Protein AF-A0A1S1MDX8-F1 (afdb_monomer)

Foldseek 3Di:
DDPVCVLPQDPVLNVLVVVLVVVLLVVLVLCPVVPPVVLVVLVVVLVVLLVVLSPQLSPDPDVVSNVVSVVVNVVSVVVSCVVCVVSVVSVVVSVVSLVVCLVPPPVSVVVSVVSVVVSD

Sequence (120 aa):
MTLEKFQKMEEEELFKFIKNIFDIVKLLGHFARLWEIGKIYRLTNLARKIKAKADIISSAKDNSTKVDSAMEALDLVLEYRRENPKDFEDIFAALENISQDYKKDPQKRQAIKDLLGKID

Mean predicted aligned error: 9.41 Å

Structure (mmCIF, N/CA/C/O backbone):
data_AF-A0A1S1MDX8-F1
#
_entry.id   AF-A0A1S1MDX8-F1
#
loop_
_atom_site.group_PDB
_atom_site.id
_atom_site.type_symbol
_atom_site.label_atom_id
_atom_site.label_alt_id
_atom_site.label_comp_id
_atom_site.label_asym_id
_atom_site.label_entity_id
_atom_site.label_seq_id
_atom_site.pdbx_PDB_ins_code
_atom_site.Cartn_x
_atom_site.Cartn_y
_atom_site.Cartn_z
_atom_site.occupancy
_atom_site.B_iso_or_equiv
_atom_site.auth_seq_id
_atom_site.auth_comp_id
_atom_site.auth_asym_id
_atom_site.auth_atom_id
_atom_site.pdbx_PDB_model_num
ATOM 1 N N . MET A 1 1 ? -8.700 9.846 -6.053 1.00 51.69 1 MET A N 1
ATOM 2 C CA . MET A 1 1 ? -7.299 9.950 -6.517 1.00 51.69 1 MET A CA 1
ATOM 3 C C . MET A 1 1 ? -7.102 8.921 -7.614 1.00 51.69 1 MET A C 1
ATOM 5 O O . MET A 1 1 ? -7.528 7.792 -7.415 1.00 51.69 1 MET A O 1
ATOM 9 N N . THR A 1 2 ? -6.592 9.315 -8.779 1.00 46.81 2 THR A N 1
ATOM 10 C CA . THR A 1 2 ? -6.474 8.447 -9.966 1.00 46.81 2 THR A CA 1
ATOM 11 C C . THR A 1 2 ? -5.104 7.766 -10.017 1.00 46.81 2 THR A C 1
ATOM 13 O O . THR A 1 2 ? -4.139 8.296 -9.468 1.00 46.81 2 THR A O 1
ATOM 16 N N . LEU A 1 3 ? -5.004 6.611 -10.686 1.00 37.00 3 LEU A N 1
ATOM 17 C CA . LEU A 1 3 ? -3.729 5.905 -10.902 1.00 37.00 3 LEU A CA 1
ATOM 18 C C . LEU A 1 3 ? -2.676 6.802 -11.579 1.00 37.00 3 LEU A C 1
ATOM 20 O O . LEU A 1 3 ? -1.510 6.783 -11.195 1.00 37.00 3 LEU A O 1
ATOM 24 N N . GLU A 1 4 ? -3.105 7.656 -12.512 1.00 42.12 4 GLU A N 1
ATOM 25 C CA . GLU A 1 4 ? -2.237 8.639 -13.174 1.00 42.12 4 GLU A CA 1
ATOM 26 C C . GLU A 1 4 ? -1.584 9.633 -12.207 1.00 42.12 4 GLU A C 1
ATOM 28 O O . GLU A 1 4 ? -0.463 10.071 -12.454 1.00 42.12 4 GLU A O 1
ATOM 33 N N . LYS A 1 5 ? -2.260 10.002 -11.108 1.00 51.94 5 LYS A N 1
ATOM 34 C CA . LYS A 1 5 ? -1.679 10.899 -10.097 1.00 51.94 5 LYS A CA 1
ATOM 35 C C . LYS A 1 5 ? -0.576 10.215 -9.292 1.00 51.94 5 LYS A C 1
ATOM 37 O O . LYS A 1 5 ? 0.372 10.88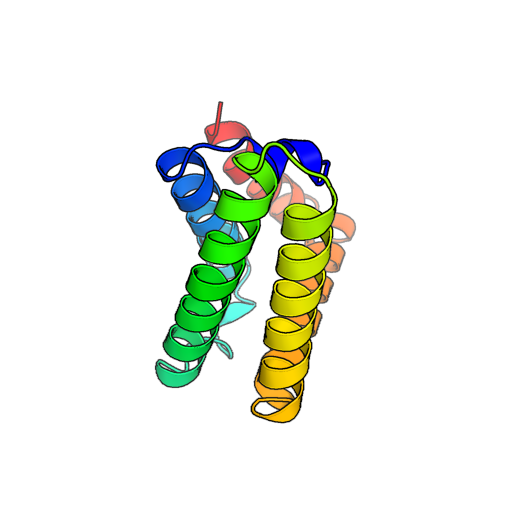4 -8.918 1.00 51.94 5 LYS A O 1
ATOM 42 N N . PHE A 1 6 ? -0.672 8.907 -9.054 1.00 46.59 6 PHE A N 1
ATOM 43 C CA . PHE A 1 6 ? 0.379 8.148 -8.366 1.00 46.59 6 PHE A CA 1
ATOM 44 C C . PHE A 1 6 ? 1.629 7.972 -9.223 1.00 46.59 6 PHE A C 1
ATOM 46 O O . PHE A 1 6 ? 2.738 8.069 -8.717 1.00 46.59 6 PHE A O 1
ATOM 53 N N . GLN A 1 7 ? 1.449 7.723 -10.520 1.00 45.28 7 GLN A N 1
ATOM 54 C CA . GLN A 1 7 ? 2.554 7.477 -11.453 1.00 45.28 7 GLN A CA 1
ATOM 55 C C . GLN A 1 7 ? 3.409 8.717 -11.739 1.00 45.28 7 GLN A C 1
ATOM 57 O O . GLN A 1 7 ? 4.545 8.582 -12.190 1.00 45.28 7 GLN A O 1
ATOM 62 N N . LYS A 1 8 ? 2.853 9.910 -11.503 1.00 64.31 8 LYS A N 1
ATOM 63 C CA . LYS A 1 8 ? 3.508 11.209 -11.713 1.00 64.31 8 LYS A CA 1
ATOM 64 C C . LYS A 1 8 ? 3.992 11.860 -10.416 1.00 64.31 8 LYS A C 1
ATOM 66 O O . LYS A 1 8 ? 4.521 12.962 -10.472 1.00 64.31 8 LYS A O 1
ATOM 71 N N . MET A 1 9 ? 3.762 11.216 -9.275 1.00 66.75 9 MET A N 1
ATOM 72 C CA . MET A 1 9 ? 4.118 11.744 -7.963 1.00 66.75 9 MET A CA 1
ATOM 73 C C . MET A 1 9 ? 5.628 11.621 -7.764 1.00 66.75 9 MET A C 1
ATOM 75 O O . MET A 1 9 ? 6.189 10.539 -7.968 1.00 66.75 9 MET A O 1
ATOM 79 N N . GLU A 1 10 ? 6.286 12.711 -7.375 1.00 75.62 10 GLU A N 1
ATOM 80 C CA . GLU A 1 10 ? 7.713 12.653 -7.061 1.00 75.62 10 GLU A CA 1
ATOM 81 C C . GLU A 1 10 ? 7.959 11.755 -5.841 1.00 75.62 10 GLU A C 1
ATOM 83 O O . GLU A 1 10 ? 7.069 11.517 -5.021 1.00 75.62 10 GLU A O 1
ATOM 88 N N . GLU A 1 11 ? 9.170 11.207 -5.713 1.00 57.44 11 GLU A N 1
ATOM 89 C CA . GLU A 1 11 ? 9.487 10.253 -4.644 1.00 57.44 11 GLU A CA 1
ATOM 90 C C . GLU A 1 11 ? 9.232 10.845 -3.250 1.00 57.44 11 GLU A C 1
ATOM 92 O O . GLU A 1 11 ? 8.667 10.173 -2.388 1.00 57.44 11 GLU A O 1
ATOM 97 N N . GLU A 1 12 ? 9.552 12.122 -3.052 1.00 61.50 12 GLU A N 1
ATOM 98 C CA . GLU A 1 12 ? 9.329 12.836 -1.795 1.00 61.50 12 GLU A CA 1
ATOM 99 C C . GLU A 1 12 ? 7.832 13.017 -1.479 1.00 61.50 12 GLU A C 1
ATOM 101 O O . GLU A 1 12 ? 7.394 12.789 -0.347 1.00 61.50 12 GLU A O 1
ATOM 106 N N . GLU A 1 13 ? 7.016 13.325 -2.490 1.00 63.72 13 GLU A N 1
ATOM 107 C CA . GLU A 1 13 ? 5.558 13.411 -2.368 1.00 63.72 13 GLU A CA 1
ATOM 108 C C . GLU A 1 13 ? 4.930 12.045 -2.073 1.00 63.72 13 GLU A C 1
ATOM 110 O O . GLU A 1 13 ? 4.049 11.933 -1.216 1.00 63.72 13 GLU A O 1
ATOM 115 N N . LEU A 1 14 ? 5.424 10.987 -2.721 1.00 61.16 14 LEU A N 1
ATOM 116 C CA . LEU A 1 14 ? 4.989 9.615 -2.487 1.00 61.16 14 LEU A CA 1
ATOM 117 C C . LEU A 1 14 ? 5.325 9.169 -1.059 1.00 61.16 14 LEU A C 1
ATOM 119 O O . LEU A 1 14 ? 4.482 8.578 -0.381 1.00 61.16 14 LEU A O 1
ATOM 123 N N . PHE A 1 15 ? 6.525 9.488 -0.567 1.00 58.28 15 PHE A N 1
ATOM 124 C CA . PHE A 1 15 ? 6.912 9.226 0.819 1.00 58.28 15 PHE A CA 1
ATOM 125 C C . PHE A 1 15 ? 6.036 9.992 1.812 1.00 58.28 15 PHE A C 1
ATOM 127 O O . PHE A 1 15 ? 5.588 9.411 2.804 1.00 58.28 15 PHE A O 1
ATOM 134 N N . LYS A 1 16 ? 5.742 11.268 1.540 1.00 62.91 16 LYS A N 1
ATOM 135 C CA . LYS A 1 16 ? 4.841 12.090 2.358 1.00 62.91 16 LYS A CA 1
ATOM 136 C C . LYS A 1 16 ? 3.434 11.487 2.378 1.00 62.91 16 LYS A C 1
ATOM 138 O O . LYS A 1 16 ? 2.850 11.321 3.445 1.00 62.91 16 LYS A O 1
ATOM 143 N N . PHE A 1 17 ? 2.926 11.060 1.225 1.00 61.78 17 PHE A N 1
ATOM 144 C CA . PHE A 1 17 ? 1.634 10.396 1.092 1.00 61.78 17 PHE A CA 1
ATOM 145 C C . PHE A 1 17 ? 1.557 9.078 1.885 1.00 61.78 17 PHE A C 1
ATOM 147 O O . PHE A 1 17 ? 0.619 8.875 2.660 1.00 61.78 17 PHE A O 1
ATOM 154 N N . ILE A 1 18 ? 2.565 8.207 1.760 1.00 62.25 18 ILE A N 1
ATOM 155 C CA . ILE A 1 18 ? 2.656 6.945 2.513 1.00 62.25 18 ILE A CA 1
ATOM 156 C C . ILE A 1 18 ? 2.723 7.214 4.021 1.00 62.25 18 ILE A C 1
ATOM 158 O O . ILE A 1 18 ? 2.021 6.562 4.795 1.00 62.25 18 ILE A O 1
ATOM 162 N N . LYS A 1 19 ? 3.525 8.196 4.446 1.00 63.97 19 LYS A N 1
ATOM 163 C CA . LYS A 1 19 ? 3.628 8.607 5.851 1.00 63.97 19 LYS A CA 1
ATOM 164 C C . LYS A 1 19 ? 2.288 9.098 6.400 1.00 63.97 19 LYS A C 1
ATOM 166 O O . LYS A 1 19 ? 1.920 8.729 7.506 1.00 63.97 19 LYS A O 1
ATOM 171 N N . ASN A 1 20 ? 1.520 9.847 5.615 1.00 65.75 20 ASN A N 1
ATOM 172 C CA . ASN A 1 20 ? 0.214 10.349 6.039 1.00 65.75 20 ASN A CA 1
ATOM 173 C C . ASN A 1 20 ? -0.826 9.234 6.167 1.00 65.75 20 ASN A C 1
ATOM 175 O O . ASN A 1 20 ? -1.600 9.239 7.122 1.00 65.75 20 ASN A O 1
ATOM 179 N N . ILE A 1 21 ? -0.813 8.241 5.267 1.00 64.81 21 ILE A N 1
ATOM 180 C CA . ILE A 1 21 ? -1.592 7.012 5.475 1.00 64.81 21 ILE A CA 1
ATOM 181 C C . ILE A 1 21 ? -1.183 6.386 6.808 1.00 64.81 21 ILE A C 1
ATOM 183 O O . ILE A 1 21 ? -2.049 6.086 7.623 1.00 64.81 21 ILE A O 1
ATOM 187 N N . PHE A 1 22 ? 0.119 6.237 7.056 1.00 65.56 22 PHE A N 1
ATOM 188 C CA . PHE A 1 22 ? 0.639 5.640 8.284 1.00 65.56 22 PHE A CA 1
ATOM 189 C C . PHE A 1 22 ? 0.191 6.395 9.548 1.00 65.56 22 PHE A C 1
ATOM 191 O O . PHE A 1 22 ? -0.251 5.770 10.513 1.00 65.56 22 PHE A O 1
ATOM 198 N N . ASP A 1 23 ? 0.222 7.728 9.527 1.00 68.31 23 ASP A N 1
ATOM 199 C CA . ASP A 1 23 ? -0.221 8.585 10.630 1.00 68.31 23 ASP A CA 1
ATOM 200 C C . ASP A 1 23 ? -1.738 8.503 10.851 1.00 68.31 23 ASP A C 1
ATOM 202 O O . ASP A 1 23 ? -2.181 8.415 11.998 1.00 68.31 23 ASP A O 1
ATOM 206 N N . ILE A 1 24 ? -2.537 8.435 9.777 1.00 65.69 24 ILE A N 1
ATOM 207 C CA . ILE A 1 24 ? -3.982 8.179 9.861 1.00 65.69 24 ILE A CA 1
ATOM 208 C C . ILE A 1 24 ? -4.227 6.838 10.542 1.00 65.69 24 ILE A C 1
ATOM 210 O O . ILE A 1 24 ? -5.044 6.751 11.459 1.00 65.69 24 ILE A O 1
ATOM 214 N N . VAL A 1 25 ? -3.520 5.782 10.137 1.00 64.44 25 VAL A N 1
ATOM 215 C CA . VAL A 1 25 ? -3.816 4.476 10.717 1.00 64.44 25 VAL A CA 1
ATOM 216 C C . VAL A 1 25 ? -3.294 4.310 12.144 1.00 64.44 25 VAL A C 1
ATOM 218 O O . VAL A 1 25 ? -3.919 3.621 12.954 1.00 64.44 25 VAL A O 1
ATOM 221 N N . LYS A 1 26 ? -2.208 5.005 12.493 1.00 65.69 26 LYS A N 1
ATOM 222 C CA . LYS A 1 26 ? -1.743 5.136 13.876 1.00 65.69 26 LYS A CA 1
ATOM 223 C C . LYS A 1 26 ? -2.765 5.875 14.743 1.00 65.69 26 LYS A C 1
ATOM 225 O O . LYS A 1 26 ? -3.068 5.409 15.838 1.00 65.69 26 LYS A O 1
ATOM 230 N N . LEU A 1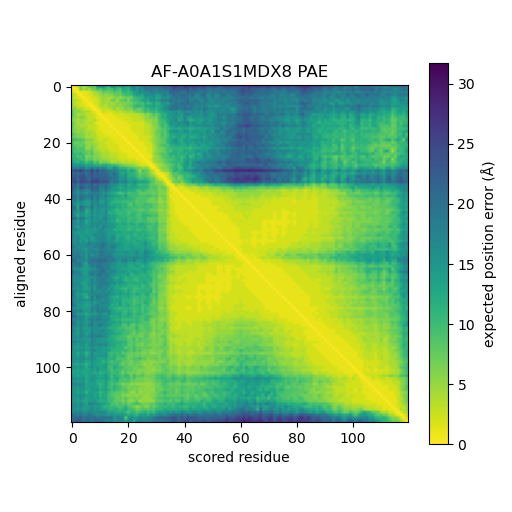 27 ? -3.318 6.985 14.250 1.00 68.00 27 LEU A N 1
ATOM 231 C CA . LEU A 1 27 ? -4.330 7.785 14.947 1.00 68.00 27 LEU A CA 1
ATOM 232 C C . LEU A 1 27 ? -5.594 6.968 15.251 1.00 68.00 27 LEU A C 1
ATOM 234 O O . LEU A 1 27 ? -6.162 7.076 16.334 1.00 68.00 27 LEU A O 1
ATOM 238 N N . LEU A 1 28 ? -6.029 6.140 14.302 1.00 66.38 28 LEU A N 1
ATOM 239 C CA . LEU A 1 28 ? -7.272 5.378 14.420 1.00 66.38 28 LEU A CA 1
ATOM 240 C C . LEU A 1 28 ? -7.136 4.096 15.258 1.00 66.38 28 LEU A C 1
ATOM 242 O O . LEU A 1 28 ? -8.124 3.397 15.466 1.00 66.38 28 LEU A O 1
ATOM 246 N N . GLY A 1 29 ? -5.932 3.765 15.736 1.00 65.56 29 GLY A N 1
ATOM 247 C CA . GLY A 1 29 ? -5.688 2.583 16.568 1.00 65.56 29 GLY A CA 1
ATOM 248 C C . GLY A 1 29 ? -5.803 1.243 15.830 1.00 65.56 29 GLY A C 1
ATOM 249 O O . GLY A 1 29 ? -5.583 0.194 16.435 1.00 65.56 29 GLY A O 1
ATOM 250 N N . HIS A 1 30 ? -6.074 1.245 14.519 1.00 62.53 30 HIS A N 1
ATOM 251 C CA . HIS A 1 30 ? -6.226 0.019 13.719 1.00 62.53 30 HIS A CA 1
ATOM 252 C C . HIS A 1 30 ? -4.912 -0.748 13.513 1.00 62.53 30 HIS A C 1
ATOM 254 O O . HIS A 1 30 ? -4.928 -1.873 13.022 1.00 62.53 30 HIS A O 1
ATOM 260 N N . PHE A 1 31 ? -3.770 -0.172 13.906 1.00 59.72 31 PHE A N 1
ATOM 261 C CA . PHE A 1 31 ? -2.434 -0.735 13.677 1.00 59.72 31 PHE A CA 1
ATOM 262 C C . PHE A 1 31 ? -1.799 -1.472 14.858 1.00 59.72 31 PHE A C 1
ATOM 264 O O . PHE A 1 31 ? -0.685 -1.969 14.704 1.00 59.72 31 PHE A O 1
ATOM 271 N N . ALA A 1 32 ? -2.475 -1.648 15.999 1.00 54.50 32 ALA A N 1
ATOM 272 C CA . ALA A 1 32 ? -1.906 -2.464 17.082 1.00 54.50 32 ALA A CA 1
ATOM 273 C C . ALA A 1 32 ? -1.518 -3.891 16.615 1.00 54.50 32 ALA A C 1
ATOM 275 O O . ALA A 1 32 ? -0.591 -4.484 17.155 1.00 54.50 32 ALA A O 1
ATOM 276 N N . ARG A 1 33 ? -2.171 -4.418 15.564 1.00 52.50 33 ARG A N 1
ATOM 277 C CA . ARG A 1 33 ? -1.878 -5.727 14.944 1.00 52.50 33 ARG A CA 1
ATOM 278 C C . ARG A 1 33 ? -0.853 -5.704 13.800 1.00 52.50 33 ARG A C 1
ATOM 280 O O . ARG A 1 33 ? -0.409 -6.762 13.374 1.00 52.50 33 ARG A O 1
ATOM 287 N N . LEU A 1 34 ? -0.481 -4.534 13.281 1.00 53.62 34 LEU A N 1
ATOM 288 C CA . LEU A 1 34 ? 0.417 -4.390 12.122 1.00 53.62 34 LEU A CA 1
ATOM 289 C C . LEU A 1 34 ? 1.878 -4.123 12.522 1.00 53.62 34 LEU A C 1
ATOM 291 O O . LEU A 1 34 ? 2.746 -4.022 11.659 1.00 53.62 34 LEU A O 1
ATOM 295 N N . TRP A 1 35 ? 2.157 -4.065 13.829 1.00 57.00 35 TRP A N 1
ATOM 296 C CA . TRP A 1 35 ? 3.469 -3.752 14.404 1.00 57.00 35 TRP A CA 1
ATOM 297 C C . TRP A 1 35 ? 4.443 -4.933 14.502 1.00 57.00 35 TRP A C 1
ATOM 299 O O . TRP A 1 35 ? 5.513 -4.799 15.098 1.00 57.00 35 TRP A O 1
ATOM 309 N N . GLU A 1 36 ? 4.128 -6.081 13.897 1.00 68.00 36 GLU A N 1
ATOM 310 C CA . GLU A 1 36 ? 5.153 -7.099 13.684 1.00 68.00 36 GLU A CA 1
ATOM 311 C C . GLU A 1 36 ? 6.211 -6.522 12.734 1.00 68.00 36 GLU A C 1
ATOM 313 O O . GLU A 1 36 ? 5.962 -6.320 11.547 1.00 68.00 36 GLU A O 1
ATOM 318 N N . ILE A 1 37 ? 7.408 -6.240 13.256 1.00 67.31 37 ILE A N 1
ATOM 319 C CA . ILE A 1 37 ? 8.523 -5.628 12.508 1.00 67.31 37 ILE A CA 1
ATOM 320 C C . ILE A 1 37 ? 8.777 -6.365 11.181 1.00 67.31 37 ILE A C 1
ATOM 322 O O . ILE A 1 37 ? 9.026 -5.733 10.153 1.00 67.31 37 ILE A O 1
ATOM 326 N N . GLY A 1 38 ? 8.636 -7.696 11.178 1.00 75.19 38 GLY A N 1
ATOM 327 C CA . GLY A 1 38 ? 8.764 -8.518 9.974 1.00 75.19 38 GLY A CA 1
ATOM 328 C C . GLY A 1 38 ? 7.739 -8.180 8.890 1.00 75.19 38 GLY A C 1
ATOM 329 O O . GLY A 1 38 ? 8.082 -8.131 7.711 1.00 75.19 38 GLY A O 1
ATOM 330 N N . LYS A 1 39 ? 6.501 -7.867 9.269 1.00 77.81 39 LYS A N 1
ATOM 331 C CA . LYS A 1 39 ? 5.444 -7.476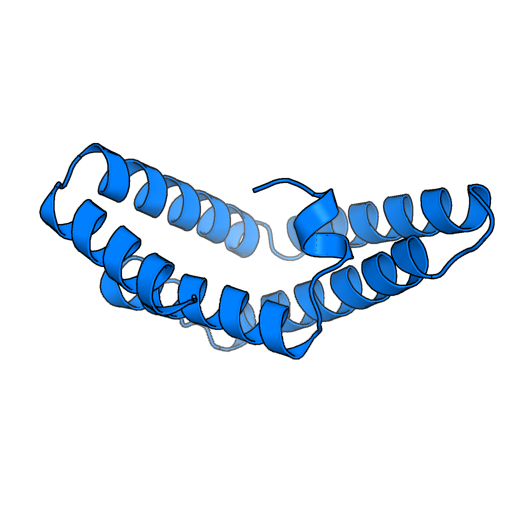 8.338 1.00 77.81 39 LYS A CA 1
ATOM 332 C C . LYS A 1 39 ? 5.707 -6.114 7.710 1.00 77.81 39 LYS A C 1
ATOM 334 O O . LYS A 1 39 ? 5.612 -5.977 6.493 1.00 77.81 39 LYS A O 1
ATOM 339 N N . ILE A 1 40 ? 6.107 -5.131 8.520 1.00 73.94 40 ILE A N 1
ATOM 340 C CA . ILE A 1 40 ? 6.488 -3.794 8.036 1.00 73.94 40 ILE A CA 1
ATOM 341 C C . ILE A 1 40 ? 7.640 -3.906 7.035 1.00 73.94 40 ILE A C 1
ATOM 343 O O . ILE A 1 40 ? 7.599 -3.285 5.970 1.00 73.94 40 ILE A O 1
ATOM 347 N N . TYR A 1 41 ? 8.643 -4.733 7.340 1.00 77.12 41 TYR A N 1
ATOM 348 C CA . TYR A 1 41 ? 9.763 -4.973 6.438 1.00 77.12 41 TYR A CA 1
ATOM 349 C C . TYR A 1 41 ? 9.303 -5.572 5.102 1.00 77.12 41 TYR A C 1
ATOM 351 O O . TYR A 1 41 ? 9.636 -5.039 4.041 1.00 77.12 41 TYR A O 1
ATOM 359 N N . ARG A 1 42 ? 8.491 -6.639 5.137 1.00 84.81 42 ARG A N 1
ATOM 360 C CA . ARG A 1 42 ? 7.973 -7.295 3.927 1.00 84.81 42 ARG A CA 1
ATOM 361 C C . ARG A 1 42 ? 7.121 -6.347 3.076 1.00 84.81 42 ARG A C 1
ATOM 363 O O . ARG A 1 42 ? 7.306 -6.301 1.862 1.00 84.81 42 ARG A O 1
ATOM 370 N N . LEU A 1 43 ? 6.249 -5.550 3.698 1.00 81.31 43 LEU A N 1
ATOM 371 C CA . LEU A 1 43 ? 5.432 -4.539 3.014 1.00 81.31 43 LEU A CA 1
ATOM 372 C C . LEU A 1 43 ? 6.273 -3.439 2.373 1.00 81.31 43 LEU A C 1
ATOM 374 O O . LEU A 1 43 ? 6.052 -3.081 1.219 1.00 81.31 43 LEU A O 1
ATOM 378 N N . THR A 1 44 ? 7.268 -2.932 3.096 1.00 77.00 44 THR A N 1
ATOM 379 C CA . THR A 1 44 ? 8.184 -1.910 2.573 1.00 77.00 44 THR A CA 1
ATOM 380 C C . THR A 1 44 ? 8.984 -2.449 1.387 1.00 77.00 44 THR A C 1
ATOM 382 O O . THR A 1 44 ? 9.196 -1.745 0.400 1.00 77.00 44 THR A O 1
ATOM 385 N N . ASN A 1 45 ? 9.407 -3.715 1.449 1.00 84.12 45 ASN A N 1
ATOM 386 C CA . ASN A 1 45 ? 10.094 -4.371 0.342 1.00 84.12 45 ASN A CA 1
ATOM 387 C C . ASN A 1 45 ? 9.185 -4.520 -0.887 1.00 84.12 45 ASN A C 1
ATOM 389 O O . ASN A 1 45 ? 9.606 -4.181 -1.992 1.00 84.12 45 ASN A O 1
ATOM 393 N N . LEU A 1 46 ? 7.935 -4.960 -0.696 1.00 87.88 46 LEU A N 1
ATOM 394 C CA . LEU A 1 46 ? 6.943 -5.026 -1.771 1.00 87.88 46 LEU A CA 1
ATOM 395 C C . LEU A 1 46 ? 6.735 -3.649 -2.416 1.00 87.88 46 LEU A C 1
ATOM 397 O 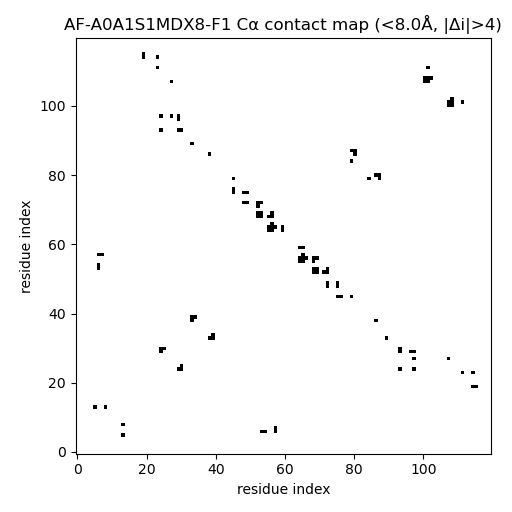O . LEU A 1 46 ? 6.844 -3.525 -3.634 1.00 87.88 46 LEU A O 1
ATOM 401 N N . ALA A 1 47 ? 6.499 -2.612 -1.608 1.00 83.44 47 ALA A N 1
ATOM 402 C CA . ALA A 1 47 ? 6.279 -1.251 -2.091 1.00 83.44 47 ALA A CA 1
ATOM 403 C C . ALA A 1 47 ? 7.461 -0.738 -2.929 1.00 83.44 47 ALA A C 1
ATOM 405 O O . ALA A 1 47 ? 7.250 -0.173 -4.000 1.00 83.44 47 ALA A O 1
ATOM 406 N N . ARG A 1 48 ? 8.704 -0.998 -2.497 1.00 82.94 48 ARG A N 1
ATOM 407 C CA . ARG A 1 48 ? 9.910 -0.641 -3.262 1.00 82.94 48 ARG A CA 1
ATOM 408 C C . ARG A 1 48 ? 9.961 -1.350 -4.617 1.00 82.94 48 ARG A C 1
ATOM 410 O O . ARG A 1 48 ? 10.241 -0.706 -5.625 1.00 82.94 48 ARG A O 1
ATOM 417 N N . LYS A 1 49 ? 9.690 -2.659 -4.654 1.00 89.56 49 LYS A N 1
ATOM 418 C CA . LYS A 1 49 ? 9.701 -3.432 -5.906 1.00 89.56 49 LYS A CA 1
ATOM 419 C C . LYS A 1 49 ? 8.614 -2.949 -6.875 1.00 89.56 49 LYS A C 1
ATOM 421 O O . LYS A 1 49 ? 8.905 -2.762 -8.051 1.00 89.56 49 LYS A O 1
ATOM 426 N N . ILE A 1 50 ? 7.401 -2.683 -6.381 1.00 89.38 50 ILE A N 1
ATOM 427 C CA . ILE A 1 50 ? 6.303 -2.125 -7.188 1.00 89.38 50 ILE A CA 1
ATOM 428 C C . ILE A 1 50 ? 6.664 -0.731 -7.706 1.00 89.38 50 ILE A C 1
ATOM 430 O O . ILE A 1 50 ? 6.460 -0.460 -8.887 1.00 89.38 50 ILE A O 1
ATOM 434 N N . LYS A 1 51 ? 7.240 0.137 -6.861 1.00 84.25 51 LYS A N 1
ATOM 435 C CA . LYS A 1 51 ? 7.697 1.471 -7.276 1.00 84.25 51 LYS A CA 1
ATOM 436 C C . LYS A 1 51 ? 8.698 1.384 -8.424 1.00 84.25 51 LYS A C 1
ATOM 438 O O . LYS A 1 51 ? 8.509 2.063 -9.421 1.00 84.25 51 LYS A O 1
ATOM 443 N N . ALA A 1 52 ? 9.690 0.498 -8.335 1.00 86.12 52 ALA A N 1
ATOM 444 C CA . ALA A 1 52 ? 10.664 0.324 -9.410 1.00 86.12 52 ALA A CA 1
ATOM 445 C C . ALA A 1 52 ? 9.998 -0.043 -10.752 1.00 86.12 52 ALA A C 1
ATOM 447 O O . ALA A 1 52 ? 10.393 0.470 -11.794 1.00 86.12 52 ALA A O 1
ATOM 448 N N . LYS A 1 53 ? 8.952 -0.882 -10.740 1.00 92.69 53 LYS A N 1
ATOM 449 C CA . LYS A 1 53 ? 8.171 -1.192 -11.951 1.00 92.69 53 LYS A CA 1
ATOM 450 C C . LYS A 1 53 ? 7.328 -0.007 -12.423 1.00 92.69 53 LYS A C 1
ATOM 452 O O . LYS A 1 53 ? 7.270 0.255 -13.621 1.00 92.69 53 LYS A O 1
ATOM 457 N N . ALA A 1 54 ? 6.721 0.740 -11.501 1.00 83.69 54 ALA A N 1
ATOM 458 C CA . ALA A 1 54 ? 5.972 1.953 -11.820 1.00 83.69 54 ALA A CA 1
ATOM 459 C C . ALA A 1 54 ? 6.860 3.037 -12.455 1.00 83.69 54 ALA A C 1
ATOM 461 O O . ALA A 1 54 ? 6.457 3.642 -13.445 1.00 83.69 54 ALA A O 1
ATOM 462 N N . ASP A 1 55 ? 8.081 3.227 -11.953 1.00 84.44 55 ASP A N 1
ATOM 463 C CA . ASP A 1 55 ? 9.043 4.185 -12.503 1.00 84.44 55 ASP A CA 1
ATOM 464 C C . ASP A 1 55 ? 9.443 3.797 -13.946 1.00 84.44 55 ASP A C 1
ATOM 466 O O . ASP A 1 55 ? 9.561 4.663 -14.819 1.00 84.44 55 ASP A O 1
ATOM 470 N N . ILE A 1 56 ? 9.566 2.494 -14.249 1.00 90.69 56 ILE A N 1
ATOM 471 C CA . ILE A 1 56 ? 9.776 2.002 -15.624 1.00 90.69 56 ILE A CA 1
ATOM 472 C C . ILE A 1 56 ? 8.549 2.285 -16.500 1.00 90.69 56 ILE A C 1
ATOM 474 O O . ILE A 1 56 ? 8.700 2.810 -17.601 1.00 90.69 56 ILE A O 1
ATOM 478 N N . ILE A 1 57 ? 7.332 2.009 -16.018 1.00 88.31 57 ILE A N 1
ATOM 479 C CA . ILE A 1 57 ? 6.091 2.308 -16.758 1.00 88.31 57 ILE A CA 1
ATOM 480 C C . ILE A 1 57 ? 6.013 3.798 -17.126 1.00 88.31 57 ILE A C 1
ATOM 482 O O . ILE A 1 57 ? 5.637 4.142 -18.251 1.00 88.31 57 ILE A O 1
ATOM 486 N N . SER A 1 58 ? 6.382 4.679 -16.193 1.00 84.06 58 SER A N 1
ATOM 487 C CA . SER A 1 58 ? 6.355 6.131 -16.389 1.00 84.06 58 SER A CA 1
ATOM 488 C C . SER A 1 58 ? 7.439 6.633 -17.350 1.00 84.06 58 SER A C 1
ATOM 490 O O . SER A 1 58 ? 7.198 7.592 -18.083 1.00 84.06 58 SER A O 1
ATOM 492 N N . SER A 1 59 ? 8.617 6.001 -17.375 1.00 91.38 59 SER A N 1
ATOM 493 C CA . SER A 1 59 ? 9.775 6.462 -18.160 1.00 91.38 59 SER A CA 1
ATOM 494 C C . SER A 1 59 ? 9.934 5.782 -19.527 1.00 91.38 59 SER A C 1
ATOM 496 O O . SER A 1 59 ? 10.555 6.355 -20.427 1.00 91.38 59 SER A O 1
ATOM 498 N N . ALA A 1 60 ? 9.365 4.588 -19.721 1.00 91.94 60 ALA A N 1
ATOM 499 C CA . ALA A 1 60 ? 9.460 3.846 -20.974 1.00 91.94 60 ALA A CA 1
ATOM 500 C C . ALA A 1 60 ? 8.768 4.581 -22.136 1.00 91.94 60 ALA A C 1
ATOM 502 O O . ALA A 1 60 ? 7.701 5.187 -21.988 1.00 91.94 60 ALA A O 1
ATOM 503 N N . LYS A 1 61 ? 9.373 4.510 -23.328 1.00 92.94 61 LYS A N 1
ATOM 504 C CA . LYS A 1 61 ? 8.839 5.148 -24.544 1.00 92.94 61 LYS A CA 1
ATOM 505 C C . LYS A 1 61 ? 7.897 4.237 -25.324 1.00 92.94 61 LYS A C 1
ATOM 507 O O . LYS A 1 61 ? 6.962 4.736 -25.942 1.00 92.94 61 LYS A O 1
ATOM 512 N N . ASP A 1 62 ? 8.131 2.930 -25.298 1.00 96.12 62 ASP A N 1
ATOM 513 C CA . ASP A 1 62 ? 7.318 1.946 -26.004 1.00 96.12 62 ASP A CA 1
ATOM 514 C C . ASP A 1 62 ? 6.277 1.293 -25.082 1.00 96.12 62 ASP A C 1
ATOM 516 O O . ASP A 1 62 ? 6.434 1.231 -23.862 1.00 96.12 62 ASP A O 1
ATOM 520 N N . ASN A 1 63 ? 5.187 0.809 -25.679 1.00 91.75 63 ASN A N 1
ATOM 521 C CA . ASN A 1 63 ? 4.088 0.201 -24.932 1.00 91.75 63 ASN A CA 1
ATOM 522 C C . ASN A 1 63 ? 4.387 -1.235 -24.485 1.00 91.75 63 ASN A C 1
ATOM 524 O O . ASN A 1 63 ? 3.771 -1.681 -23.522 1.00 91.75 63 ASN A O 1
ATOM 528 N N . SER A 1 64 ? 5.312 -1.946 -25.139 1.00 95.31 64 SER A N 1
ATOM 529 C CA . SER A 1 64 ? 5.648 -3.327 -24.770 1.00 95.31 64 SER A CA 1
ATOM 530 C C . SER A 1 64 ? 6.294 -3.352 -23.390 1.00 95.31 64 SER A C 1
ATOM 532 O O . SER A 1 64 ? 5.753 -3.958 -22.472 1.00 95.31 64 SER A O 1
ATOM 534 N N . THR A 1 65 ? 7.353 -2.562 -23.197 1.00 94.50 65 THR A N 1
ATOM 535 C CA . THR A 1 65 ? 8.073 -2.435 -21.923 1.00 94.50 65 THR A CA 1
ATOM 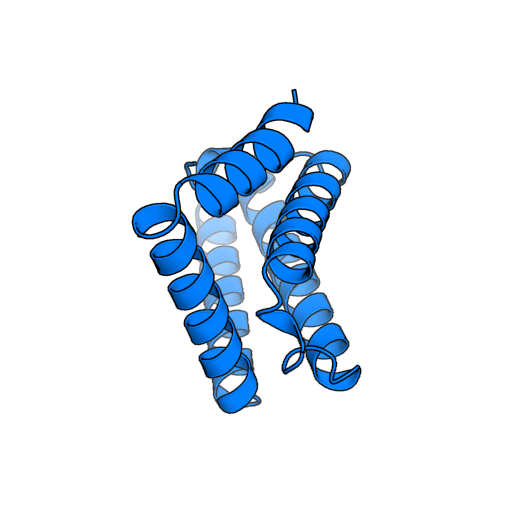536 C C . THR A 1 65 ? 7.150 -2.011 -20.778 1.00 94.50 65 THR A C 1
ATOM 538 O O . THR A 1 65 ? 7.292 -2.477 -19.644 1.00 94.50 65 THR A O 1
ATOM 541 N N . LYS A 1 66 ? 6.172 -1.137 -21.059 1.00 90.56 66 LYS A N 1
ATOM 542 C CA . LYS A 1 66 ? 5.162 -0.719 -20.073 1.00 90.56 66 LYS A CA 1
ATOM 543 C C . LYS A 1 66 ? 4.253 -1.869 -19.663 1.00 90.56 66 LYS A C 1
ATOM 545 O O . LYS A 1 66 ? 3.994 -2.032 -18.474 1.00 90.56 66 LYS A O 1
ATOM 550 N N . VAL A 1 67 ? 3.757 -2.635 -20.634 1.00 92.75 67 VAL A N 1
ATOM 551 C CA . VAL A 1 67 ? 2.886 -3.787 -20.377 1.00 92.75 67 VAL A CA 1
ATOM 552 C C . VAL A 1 67 ? 3.645 -4.858 -19.603 1.00 92.75 67 VAL A C 1
ATOM 554 O O . VAL A 1 67 ? 3.140 -5.306 -18.577 1.00 92.75 67 VAL A O 1
ATOM 557 N N . ASP A 1 68 ? 4.869 -5.186 -20.013 1.00 96.75 68 ASP A N 1
ATOM 558 C CA . ASP A 1 68 ? 5.708 -6.177 -19.331 1.00 96.75 68 ASP A CA 1
ATOM 559 C C . ASP A 1 68 ? 5.964 -5.765 -17.874 1.00 96.75 68 ASP A C 1
ATOM 561 O O . ASP A 1 68 ? 5.709 -6.529 -16.944 1.00 96.75 68 ASP A O 1
ATOM 565 N N . SER A 1 69 ? 6.335 -4.502 -17.645 1.00 93.25 69 SER A N 1
ATOM 566 C CA . SER A 1 69 ? 6.548 -3.969 -16.291 1.00 93.25 69 SER A CA 1
ATOM 567 C C . SER A 1 69 ? 5.272 -3.968 -15.441 1.00 93.25 69 SER A C 1
ATOM 569 O O . SER A 1 69 ? 5.335 -4.168 -14.227 1.00 93.25 69 SER A O 1
ATOM 571 N N . ALA A 1 70 ? 4.104 -3.753 -16.052 1.00 85.81 70 ALA A N 1
ATOM 572 C CA . ALA A 1 70 ? 2.820 -3.830 -15.361 1.00 85.81 70 ALA A CA 1
ATOM 573 C C . ALA A 1 70 ? 2.461 -5.271 -14.970 1.00 85.81 70 ALA A C 1
ATOM 575 O O . ALA A 1 70 ? 1.960 -5.483 -13.864 1.00 85.81 70 ALA A O 1
ATOM 576 N N . MET A 1 71 ? 2.746 -6.252 -15.834 1.00 95.62 71 MET A N 1
ATOM 577 C CA . MET A 1 71 ? 2.565 -7.672 -15.515 1.00 95.62 71 MET A CA 1
ATOM 578 C C . MET A 1 71 ? 3.509 -8.106 -14.390 1.00 95.62 71 MET A C 1
ATOM 580 O O . MET A 1 71 ? 3.065 -8.719 -13.426 1.00 95.62 71 MET A O 1
ATOM 584 N N . GLU A 1 72 ? 4.772 -7.682 -14.418 1.00 96.12 72 GLU A N 1
ATOM 585 C CA . GLU A 1 72 ? 5.716 -7.968 -13.332 1.00 96.12 72 GLU A CA 1
ATOM 586 C C . GLU A 1 72 ? 5.297 -7.321 -12.000 1.00 96.12 72 GLU A C 1
ATOM 588 O O . GLU A 1 72 ? 5.452 -7.917 -10.934 1.00 96.12 72 GLU A O 1
ATOM 593 N N . ALA A 1 73 ? 4.739 -6.105 -12.025 1.00 90.94 73 ALA A N 1
ATOM 594 C CA . ALA A 1 73 ? 4.191 -5.470 -10.826 1.00 90.94 73 ALA A CA 1
ATOM 595 C C . ALA A 1 73 ? 2.992 -6.249 -10.257 1.00 90.94 73 ALA A C 1
ATOM 597 O O . ALA A 1 73 ? 2.857 -6.366 -9.037 1.00 90.94 73 ALA A O 1
ATOM 598 N N . LEU A 1 74 ? 2.139 -6.793 -11.131 1.00 9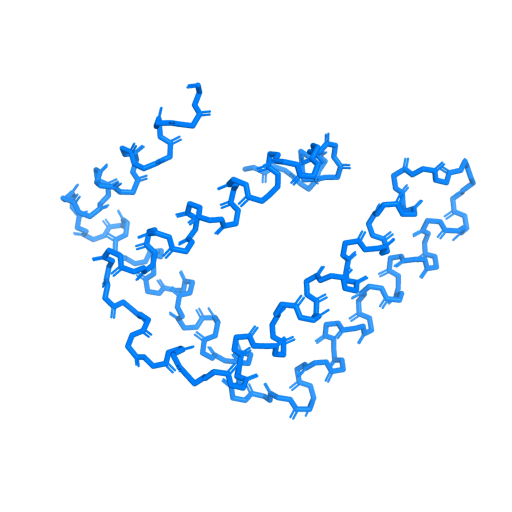2.06 74 LEU A N 1
ATOM 599 C CA . LEU A 1 74 ? 1.029 -7.662 -10.746 1.00 92.06 74 LEU A CA 1
ATOM 600 C C . LEU A 1 74 ? 1.548 -8.957 -10.103 1.00 92.06 74 LEU A C 1
ATOM 602 O O . LEU A 1 74 ? 1.081 -9.330 -9.025 1.00 92.06 74 LEU A O 1
ATOM 606 N N . ASP A 1 75 ? 2.541 -9.599 -10.718 1.00 96.56 75 ASP A N 1
ATOM 607 C CA . ASP A 1 75 ? 3.152 -10.828 -10.210 1.00 96.56 75 ASP A CA 1
ATOM 608 C C . ASP A 1 75 ? 3.750 -10.630 -8.816 1.00 96.56 75 ASP A C 1
ATOM 610 O O . ASP A 1 75 ? 3.520 -11.457 -7.936 1.00 96.56 75 ASP A O 1
ATOM 614 N N . LEU A 1 76 ? 4.408 -9.494 -8.562 1.00 95.69 76 LEU A N 1
ATOM 615 C CA . LEU A 1 76 ? 4.930 -9.146 -7.236 1.00 95.69 76 LEU A CA 1
ATOM 616 C C . LEU A 1 76 ? 3.834 -9.084 -6.159 1.00 95.69 76 LEU A C 1
ATOM 618 O O . LEU A 1 76 ? 4.042 -9.532 -5.030 1.00 95.69 76 LEU A O 1
ATOM 622 N N . VAL A 1 77 ? 2.659 -8.537 -6.485 1.00 90.00 77 VAL A N 1
ATOM 623 C CA . VAL A 1 77 ? 1.517 -8.485 -5.555 1.00 90.00 77 VAL A CA 1
ATOM 624 C C . VAL A 1 77 ? 0.950 -9.885 -5.313 1.00 90.00 77 VAL A C 1
ATOM 626 O O . VAL A 1 77 ? 0.638 -10.242 -4.173 1.00 90.00 77 VAL A O 1
ATOM 629 N N . LEU A 1 78 ? 0.820 -10.690 -6.371 1.00 92.25 78 LEU A N 1
ATOM 630 C CA . LEU A 1 78 ? 0.301 -12.056 -6.286 1.00 92.25 78 LEU A CA 1
ATOM 631 C C . LEU A 1 78 ? 1.246 -12.987 -5.516 1.00 92.25 78 LEU A C 1
ATOM 633 O O . LEU A 1 78 ? 0.783 -13.793 -4.707 1.00 92.25 78 LEU A O 1
ATOM 637 N N . GLU A 1 79 ? 2.553 -12.861 -5.734 1.00 95.00 79 GLU A N 1
ATOM 638 C CA . GLU A 1 79 ? 3.599 -13.569 -4.997 1.00 95.00 79 GLU A CA 1
ATOM 639 C C . GLU A 1 79 ? 3.552 -13.195 -3.515 1.00 95.00 79 GLU A C 1
ATOM 641 O O . GLU A 1 79 ? 3.420 -14.076 -2.666 1.00 95.00 79 GLU A O 1
ATOM 646 N N . TYR A 1 80 ? 3.519 -11.896 -3.198 1.00 91.00 80 TYR A N 1
ATOM 647 C CA . TYR A 1 80 ? 3.419 -11.435 -1.816 1.00 91.00 80 TYR A CA 1
ATOM 648 C C . TYR A 1 80 ? 2.202 -12.017 -1.094 1.00 91.00 80 TYR A C 1
ATOM 650 O O . TYR A 1 80 ? 2.324 -12.489 0.038 1.00 91.00 80 TYR A O 1
ATOM 658 N N . ARG A 1 81 ? 1.033 -12.015 -1.749 1.00 92.06 81 ARG A N 1
ATOM 659 C CA . ARG A 1 81 ? -0.193 -12.614 -1.207 1.00 92.06 81 ARG A CA 1
ATOM 660 C C . ARG A 1 81 ? -0.027 -14.112 -0.953 1.00 92.06 81 ARG A C 1
ATOM 662 O O . ARG A 1 81 ? -0.517 -14.607 0.056 1.00 92.06 81 ARG A O 1
ATOM 669 N N . ARG A 1 82 ? 0.620 -14.836 -1.869 1.00 94.44 82 ARG A N 1
ATOM 670 C CA . ARG A 1 82 ? 0.834 -16.286 -1.761 1.00 94.44 82 ARG A CA 1
ATOM 671 C C . ARG A 1 82 ? 1.751 -16.632 -0.592 1.00 94.44 82 ARG A C 1
ATOM 673 O O . ARG A 1 82 ? 1.464 -17.571 0.142 1.00 94.44 82 ARG A O 1
ATOM 680 N N . GLU A 1 83 ? 2.825 -15.872 -0.421 1.00 94.69 83 GLU A N 1
ATOM 681 C CA . GLU A 1 83 ? 3.820 -16.090 0.632 1.00 94.69 83 GLU A CA 1
ATOM 682 C C . GLU A 1 83 ? 3.359 -15.582 2.001 1.00 94.69 83 GLU A C 1
ATOM 684 O O . GLU A 1 83 ? 3.733 -16.135 3.033 1.00 94.69 83 GLU A O 1
ATOM 689 N N . ASN A 1 84 ? 2.534 -14.533 2.023 1.00 91.44 84 ASN A N 1
ATOM 690 C CA . ASN A 1 84 ? 2.128 -13.838 3.242 1.00 91.44 84 ASN A CA 1
ATOM 691 C C . ASN A 1 84 ? 0.604 -13.602 3.272 1.00 91.44 84 ASN A C 1
ATO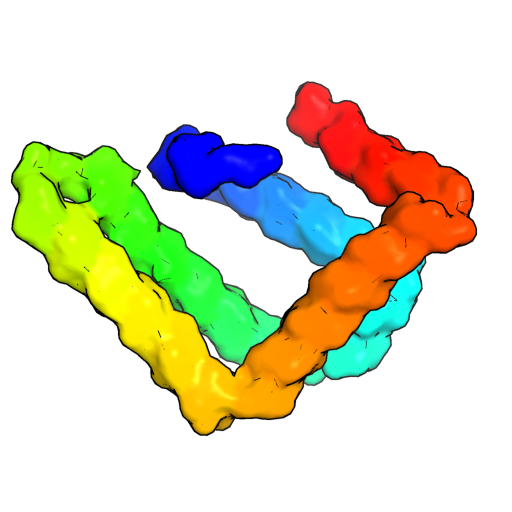M 693 O O . ASN A 1 84 ? 0.157 -12.456 3.383 1.00 91.44 84 ASN A O 1
ATOM 697 N N . PRO A 1 85 ? -0.232 -14.655 3.200 1.00 90.31 85 PRO A N 1
ATOM 698 C CA . PRO A 1 85 ? -1.682 -14.505 3.050 1.00 90.31 85 PRO A CA 1
ATOM 699 C C . PRO A 1 85 ? -2.319 -13.748 4.218 1.00 90.31 85 PRO A C 1
ATOM 701 O O . PRO A 1 85 ? -3.155 -12.876 4.007 1.00 90.31 85 PRO A O 1
ATOM 704 N N . LYS A 1 86 ? -1.867 -14.004 5.451 1.00 86.00 86 LYS A N 1
ATOM 705 C CA . LYS A 1 86 ? -2.334 -13.278 6.640 1.00 86.00 86 LYS A CA 1
ATOM 706 C C . LYS A 1 86 ? -1.944 -11.800 6.601 1.00 86.00 86 LYS A C 1
ATOM 708 O O . LYS A 1 86 ? -2.729 -10.946 7.006 1.00 86.00 86 LYS A O 1
ATOM 713 N N . ASP A 1 87 ? -0.750 -11.489 6.091 1.00 84.44 87 ASP A N 1
ATOM 714 C CA . ASP A 1 87 ? -0.329 -10.097 5.966 1.00 84.44 87 ASP A CA 1
ATOM 715 C C . ASP A 1 87 ? -1.242 -9.334 5.021 1.00 84.44 87 ASP A C 1
ATOM 717 O O . ASP A 1 87 ? -1.651 -8.221 5.341 1.00 84.44 87 ASP A O 1
ATOM 721 N N . PHE A 1 88 ? -1.571 -9.965 3.897 1.00 83.12 88 PHE A N 1
ATOM 722 C CA . PHE A 1 88 ? -2.461 -9.423 2.888 1.00 83.12 88 PHE A CA 1
ATOM 723 C C . PHE A 1 88 ? -3.868 -9.167 3.450 1.00 83.12 88 PHE A C 1
ATOM 725 O O . PHE A 1 88 ? -4.359 -8.047 3.338 1.00 83.12 88 PHE A O 1
ATOM 732 N N . GLU A 1 89 ? -4.480 -10.144 4.126 1.00 86.06 89 GLU A N 1
ATOM 733 C CA . GLU A 1 89 ? -5.813 -9.989 4.741 1.00 86.06 89 GLU A CA 1
ATOM 734 C C . GLU A 1 89 ? -5.865 -8.843 5.760 1.00 86.06 89 GLU A C 1
ATOM 736 O O . GLU A 1 89 ? -6.782 -8.023 5.748 1.00 86.06 89 GLU A O 1
ATOM 741 N N . ASP A 1 90 ? -4.846 -8.718 6.607 1.00 82.06 90 ASP A N 1
ATOM 742 C CA . ASP A 1 90 ? -4.785 -7.646 7.603 1.00 82.06 90 ASP A CA 1
ATOM 743 C C . ASP A 1 90 ? -4.680 -6.244 6.968 1.00 82.06 90 ASP A C 1
ATOM 745 O O . ASP A 1 90 ? -5.182 -5.277 7.544 1.00 82.06 90 ASP A O 1
ATOM 749 N N . ILE A 1 91 ? -4.045 -6.102 5.794 1.00 79.25 91 ILE A N 1
ATOM 750 C CA . ILE A 1 91 ? -4.034 -4.827 5.050 1.00 79.25 91 ILE A CA 1
ATOM 751 C C . ILE A 1 91 ? -5.455 -4.480 4.609 1.00 79.25 91 ILE A C 1
ATOM 753 O O . ILE A 1 91 ? -5.895 -3.347 4.805 1.00 79.25 91 ILE A O 1
ATOM 757 N N . PHE A 1 92 ? -6.187 -5.441 4.037 1.00 81.19 92 PHE A N 1
ATOM 758 C CA . PHE A 1 92 ? -7.569 -5.223 3.604 1.00 81.19 92 PHE A CA 1
ATOM 759 C C . PHE A 1 92 ? -8.487 -4.909 4.782 1.00 81.19 92 PHE A C 1
ATOM 761 O O . PHE A 1 92 ? -9.261 -3.957 4.702 1.00 81.19 92 PHE A O 1
ATOM 768 N N . ALA A 1 93 ? -8.337 -5.621 5.899 1.00 82.19 93 ALA A N 1
ATOM 769 C CA . ALA A 1 93 ? -9.067 -5.330 7.126 1.00 82.19 93 ALA A CA 1
ATOM 770 C C . ALA A 1 93 ? -8.769 -3.911 7.644 1.00 82.19 93 ALA A C 1
ATOM 772 O O . ALA A 1 93 ? -9.681 -3.191 8.046 1.00 82.19 93 ALA A O 1
ATOM 773 N N . ALA A 1 94 ? -7.510 -3.462 7.591 1.00 76.75 94 ALA A N 1
ATOM 774 C CA . ALA A 1 94 ? -7.155 -2.094 7.965 1.00 76.75 94 ALA A CA 1
ATOM 775 C C . ALA A 1 94 ? -7.793 -1.055 7.027 1.00 76.75 94 ALA A C 1
ATOM 777 O O . ALA A 1 94 ? -8.338 -0.058 7.502 1.00 76.75 94 ALA A O 1
ATOM 778 N N . LEU A 1 95 ? -7.777 -1.291 5.712 1.00 77.81 95 LEU A N 1
ATOM 779 C CA . LEU A 1 95 ? -8.430 -0.418 4.730 1.00 77.81 95 LEU A CA 1
ATOM 780 C C . LEU A 1 95 ? -9.947 -0.350 4.943 1.00 77.81 95 LEU A C 1
ATOM 782 O O . LEU A 1 95 ? -10.533 0.735 4.891 1.00 77.81 95 LEU A O 1
ATOM 786 N N . GLU A 1 96 ? -10.582 -1.489 5.215 1.00 82.75 96 GLU A N 1
ATOM 787 C CA . GLU A 1 96 ? -12.004 -1.555 5.530 1.00 82.75 96 GLU A CA 1
ATOM 788 C C . GLU A 1 96 ? -12.320 -0.758 6.798 1.00 82.75 96 GLU A C 1
ATOM 790 O O . GLU A 1 96 ? -13.208 0.097 6.778 1.00 82.75 96 GLU A O 1
ATOM 795 N N . ASN A 1 97 ? -11.554 -0.963 7.868 1.00 82.44 97 ASN A N 1
ATOM 796 C CA . ASN A 1 97 ? -11.724 -0.247 9.127 1.00 82.44 97 ASN A CA 1
ATOM 797 C C . ASN A 1 97 ? -11.592 1.273 8.955 1.00 82.44 97 ASN A C 1
ATOM 799 O O . ASN A 1 97 ? -12.435 2.015 9.457 1.00 82.44 97 ASN A O 1
ATOM 803 N N . ILE A 1 98 ? -10.601 1.749 8.190 1.00 78.62 98 ILE A N 1
ATOM 804 C CA . ILE A 1 98 ? -10.446 3.179 7.865 1.00 78.62 98 ILE A CA 1
ATOM 805 C C . ILE A 1 98 ? -11.672 3.697 7.095 1.00 78.62 98 ILE A C 1
ATOM 807 O O . ILE A 1 98 ? -12.198 4.768 7.406 1.00 78.62 98 ILE A O 1
ATOM 811 N N . SER A 1 99 ? -12.159 2.941 6.103 1.00 83.12 99 SER A N 1
ATOM 812 C CA . SER A 1 99 ? -13.346 3.311 5.319 1.00 83.12 99 SER A CA 1
ATOM 813 C C . SER A 1 99 ? -14.602 3.402 6.188 1.00 83.12 99 SER A C 1
ATOM 815 O O . SER A 1 99 ? -15.395 4.341 6.058 1.00 83.12 99 SER A O 1
ATOM 817 N N . GLN A 1 100 ? -14.792 2.435 7.086 1.00 85.56 100 GLN A N 1
ATOM 818 C CA . GLN A 1 100 ? -15.925 2.404 8.001 1.00 85.56 100 GLN A CA 1
ATOM 819 C C . GLN A 1 100 ? -15.856 3.541 9.020 1.00 85.56 100 GLN A C 1
ATOM 821 O O . GLN A 1 100 ? -16.863 4.221 9.215 1.00 85.56 100 GLN A O 1
ATOM 826 N N . ASP A 1 101 ? -14.689 3.795 9.609 1.00 83.31 101 ASP A N 1
ATOM 827 C CA . ASP A 1 101 ? -14.475 4.902 10.541 1.00 83.31 101 ASP A CA 1
ATOM 828 C C . ASP A 1 101 ? -14.779 6.252 9.894 1.00 83.31 101 ASP A C 1
ATOM 830 O O . ASP A 1 101 ? -15.533 7.048 10.451 1.00 83.31 101 ASP A O 1
ATOM 834 N N . TYR A 1 102 ? -14.284 6.483 8.674 1.00 82.69 102 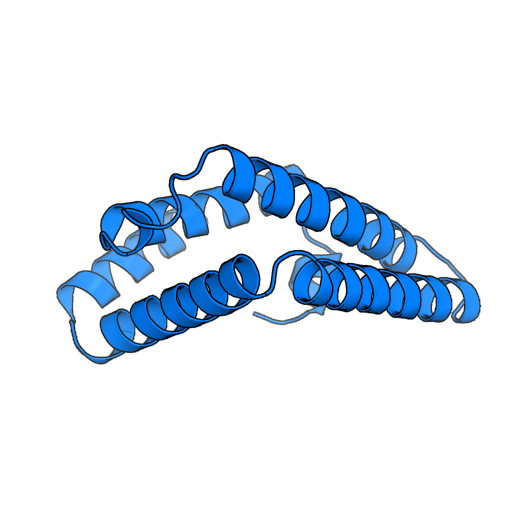TYR A N 1
ATOM 835 C CA . TYR A 1 102 ? -14.586 7.702 7.925 1.00 82.69 102 TYR A CA 1
ATOM 836 C C . TYR A 1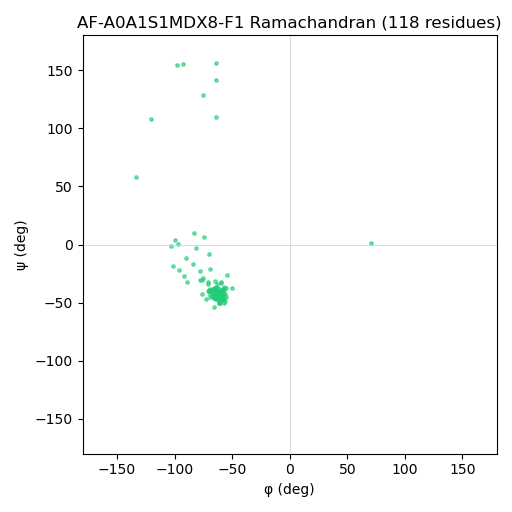 102 ? -16.099 7.894 7.713 1.00 82.69 102 TYR A C 1
ATOM 838 O O . TYR A 1 102 ? -16.616 9.014 7.774 1.00 82.69 102 TYR A O 1
ATOM 846 N N . LYS A 1 103 ? -16.842 6.809 7.461 1.00 86.69 103 LYS A N 1
ATOM 847 C CA . LYS A 1 103 ? -18.296 6.860 7.239 1.00 86.69 103 LYS A CA 1
ATOM 848 C C . LYS A 1 103 ? -19.082 7.054 8.534 1.00 86.69 103 LYS A C 1
ATOM 850 O O . LYS A 1 103 ? -20.033 7.832 8.531 1.00 86.69 103 LYS A O 1
ATOM 855 N N . LYS A 1 104 ? -18.710 6.361 9.608 1.00 89.12 104 LYS A N 1
ATOM 856 C CA . LYS A 1 104 ? -19.526 6.223 10.824 1.00 89.12 104 LYS A CA 1
ATOM 857 C C . LYS A 1 104 ? -19.228 7.279 11.886 1.00 89.12 104 LYS A C 1
ATOM 859 O O . LYS A 1 104 ? -20.127 7.612 12.649 1.00 89.12 104 LYS A O 1
ATOM 864 N N . ASP A 1 105 ? -18.012 7.817 11.921 1.00 87.56 105 ASP A N 1
ATOM 865 C CA . ASP A 1 105 ? -17.562 8.706 12.991 1.00 87.56 105 ASP A CA 1
ATOM 866 C C . ASP A 1 105 ? -17.161 10.086 12.429 1.00 87.56 105 ASP A C 1
ATOM 868 O O . ASP A 1 105 ? -16.133 10.215 11.757 1.00 87.56 105 ASP A O 1
ATOM 872 N N . PRO A 1 106 ? -17.962 11.141 12.680 1.00 86.56 106 PRO A N 1
ATOM 873 C CA . PRO A 1 106 ? -17.658 12.498 12.230 1.00 86.56 106 PRO A CA 1
ATOM 874 C C . PRO A 1 106 ? -16.337 13.061 12.770 1.00 86.56 106 PRO A C 1
ATOM 876 O O . PRO A 1 106 ? -15.686 13.826 12.060 1.00 86.56 106 PRO A O 1
ATOM 879 N N . GLN A 1 107 ? -15.919 12.685 13.983 1.00 84.38 107 GLN A N 1
ATOM 880 C CA . GLN A 1 107 ? -14.661 13.151 14.572 1.00 84.38 107 GLN A CA 1
ATOM 881 C C . GLN A 1 107 ? -13.472 12.489 13.881 1.00 84.38 107 GLN A C 1
ATOM 883 O O . GLN A 1 107 ? -12.552 13.179 13.444 1.00 84.38 107 GLN A O 1
ATOM 888 N N . LYS A 1 108 ? -13.520 11.167 13.683 1.00 81.50 108 LYS A N 1
ATOM 889 C CA . LYS A 1 108 ? -12.487 10.450 12.917 1.00 81.50 108 LYS A CA 1
ATOM 890 C C . LYS A 1 108 ? -12.446 10.900 11.462 1.00 81.50 108 LYS A C 1
ATOM 892 O O . LYS A 1 108 ? -11.368 11.073 10.905 1.00 81.50 108 LYS A O 1
ATOM 897 N N . ARG A 1 109 ? -13.604 11.156 10.849 1.00 85.38 109 ARG A N 1
ATOM 898 C CA . ARG A 1 109 ? -13.699 11.743 9.507 1.00 85.38 109 ARG A CA 1
ATOM 899 C C . ARG A 1 109 ? -12.990 13.090 9.437 1.00 85.38 109 ARG A C 1
ATOM 901 O O . ARG A 1 109 ? -12.241 13.316 8.489 1.00 85.38 109 ARG A O 1
ATOM 908 N N . GLN A 1 110 ? -13.232 13.971 10.407 1.00 81.62 110 GLN A N 1
ATOM 909 C CA . GLN A 1 110 ? -12.576 15.272 10.452 1.00 81.62 110 GLN A CA 1
ATOM 910 C C . GLN A 1 110 ? -11.072 15.116 10.669 1.00 81.62 110 GLN A C 1
ATOM 912 O O . GLN A 1 110 ? -10.305 15.706 9.925 1.00 81.62 110 GLN A O 1
ATOM 917 N N . ALA A 1 111 ? -10.639 14.229 11.564 1.00 79.50 111 ALA A N 1
ATOM 918 C CA . ALA A 1 111 ? -9.220 13.974 11.782 1.00 79.50 111 ALA A CA 1
ATOM 919 C C . ALA A 1 111 ? -8.510 13.412 10.533 1.00 79.50 111 ALA A C 1
ATOM 921 O O . ALA A 1 111 ? -7.396 13.826 10.216 1.00 79.50 111 ALA A O 1
ATOM 922 N N . ILE A 1 112 ? -9.168 12.524 9.777 1.00 75.81 112 ILE A N 1
ATOM 923 C CA . ILE A 1 112 ? -8.679 12.044 8.474 1.00 75.81 112 ILE A CA 1
ATOM 924 C C . ILE A 1 112 ? -8.573 13.211 7.482 1.00 75.81 112 ILE A C 1
ATOM 926 O O . ILE A 1 112 ? -7.563 13.337 6.796 1.00 75.81 112 ILE A O 1
ATOM 930 N N . LYS A 1 113 ? -9.590 14.079 7.405 1.00 80.94 113 LYS A N 1
ATOM 931 C CA . LYS A 1 113 ? -9.566 15.263 6.532 1.00 80.94 113 LYS A CA 1
ATOM 932 C C . LYS A 1 113 ? -8.478 16.256 6.925 1.00 80.94 113 LYS A C 1
ATOM 934 O O . LYS A 1 113 ? -7.806 16.754 6.037 1.00 80.94 113 LYS A O 1
ATOM 939 N N . ASP A 1 114 ? -8.279 16.515 8.212 1.00 80.38 114 ASP A N 1
ATOM 940 C CA . ASP A 1 114 ? -7.260 17.441 8.714 1.00 80.38 114 ASP A CA 1
ATOM 941 C C . ASP A 1 114 ? -5.851 16.919 8.426 1.00 80.38 114 ASP A C 1
ATOM 943 O O . ASP A 1 114 ? -4.961 17.687 8.071 1.00 80.38 114 ASP A O 1
ATOM 947 N N . LEU A 1 115 ? -5.639 15.604 8.538 1.00 69.31 115 LEU A N 1
ATOM 948 C CA . LEU A 1 115 ? -4.383 14.970 8.138 1.00 69.31 115 LEU A CA 1
ATOM 949 C C . LEU A 1 115 ? -4.156 15.057 6.627 1.00 69.31 115 LEU A C 1
ATOM 951 O O . LEU A 1 115 ? -3.027 15.286 6.209 1.00 69.31 115 LEU A O 1
ATOM 955 N N . LEU A 1 116 ? -5.214 14.920 5.822 1.00 65.88 116 LEU A N 1
ATOM 956 C CA . LEU A 1 116 ? -5.135 15.045 4.365 1.00 65.88 116 LEU A CA 1
ATOM 957 C C . LEU A 1 116 ? -5.017 16.500 3.878 1.00 65.88 116 LEU A C 1
ATOM 959 O O . LEU A 1 116 ? -4.409 16.738 2.844 1.00 65.88 116 LEU A O 1
ATOM 963 N N . GLY A 1 117 ? -5.580 17.464 4.609 1.00 61.47 117 GLY A N 1
ATOM 964 C CA . GLY A 1 117 ? -5.573 18.892 4.278 1.00 61.47 117 GLY A CA 1
ATOM 965 C C . GLY A 1 117 ? -4.308 19.633 4.716 1.00 61.47 117 GLY A C 1
ATOM 966 O O . GLY A 1 117 ? -4.019 20.698 4.195 1.00 61.47 117 GLY A O 1
ATOM 967 N N . LYS A 1 118 ? -3.503 19.058 5.618 1.00 53.38 118 LYS A N 1
ATOM 968 C CA . LYS A 1 118 ? -2.144 19.543 5.951 1.00 53.38 118 LYS A CA 1
ATOM 969 C C . LYS A 1 118 ? -1.098 19.232 4.866 1.00 53.38 118 LYS A C 1
ATOM 971 O O . LYS A 1 118 ? 0.100 19.367 5.113 1.00 53.38 118 LYS A O 1
ATOM 976 N N . ILE A 1 119 ? -1.536 18.705 3.724 1.00 45.94 119 ILE A N 1
ATOM 977 C CA . ILE A 1 119 ? -0.670 18.181 2.664 1.00 45.94 119 ILE A CA 1
ATOM 978 C C . ILE A 1 119 ? -0.521 19.179 1.507 1.00 45.94 119 ILE A C 1
ATOM 980 O O . ILE A 1 119 ? 0.472 19.052 0.790 1.00 45.94 119 ILE A O 1
ATOM 984 N N . ASP A 1 120 ? -1.420 20.163 1.385 1.00 37.28 120 ASP A N 1
ATOM 985 C CA . ASP A 1 120 ? -1.262 21.306 0.470 1.00 37.28 120 ASP A CA 1
ATOM 986 C C . ASP A 1 120 ? -0.146 22.259 0.938 1.00 37.28 120 ASP A C 1
ATOM 988 O O . ASP A 1 120 ? -0.046 22.520 2.163 1.00 37.28 120 ASP A O 1
#

Nearest PDB structures (foldseek):
  4ilo-assembly1_A  TM=3.956E-01  e=5.147E+00  Chlamydia trachomatis L2/434/Bu

Radius of gyration: 16.01 Å; Cα contacts (8 Å, |Δi|>4): 61; chains: 1; bounding box: 30×38×43 Å

pLDDT: mean 76.8, std 14.92, range [37.0, 96.75]

Solvent-accessible surface area (backbone atoms only — not comparable to full-atom values): 6705 Å² total; per-residue (Å²): 136,57,72,71,58,62,64,69,48,51,71,69,57,47,50,52,51,54,50,47,53,51,50,49,39,56,72,68,58,68,40,80,81,59,67,49,65,68,54,51,50,52,50,53,52,50,51,51,56,39,46,58,28,46,55,45,41,64,68,49,89,53,69,63,65,26,50,53,29,50,52,53,38,50,48,55,53,54,50,48,37,72,79,34,49,68,62,47,52,52,51,52,52,44,54,50,50,53,54,48,41,47,73,74,32,73,67,57,29,47,53,50,48,53,61,59,61,72,69,116

Secondary structure (DSSP, 8-state):
--HHHHHT--HHHHHHHHHHHHHHHHHTTTTTTT--HHHHHHHHHHHHHHHHHHHHHHH-SSHHHHHHHHHHHHHHHHHHHHH-HHHHHHHHHHHHHHHHHHHH-HHHHHHHHHHHHTT-